Protein AF-A0A8J2V3K7-F1 (afdb_monomer_lite)

pLDDT: mean 79.5, std 20.95, range [28.89, 97.69]

Secondary structure (DSSP, 8-state):
---------------------S---S----PPPPSS-HHHHHHHHHHHHHHHHH---TTTS---HHHHHHHHHHHHHHHHHHHHHHHHHTTT--HHHHHHHHHHHHHHHHTTS-S--SHHHHHHHHHHHHHHHHHHHHHHHHHSTTS--HHHHHHHHHHHHHHHHHHHHSS----

Organism: NCBI:txid1526572

Structure (mmCIF, N/CA/C/O backbone):
data_AF-A0A8J2V3K7-F1
#
_entry.id   AF-A0A8J2V3K7-F1
#
loop_
_atom_site.group_PDB
_atom_site.id
_atom_site.type_symbol
_atom_site.label_atom_id
_atom_site.label_alt_id
_atom_site.label_comp_id
_atom_site.label_asym_id
_atom_site.label_entity_id
_atom_site.label_seq_id
_atom_site.pdbx_PDB_ins_code
_atom_site.Cartn_x
_atom_site.Cartn_y
_atom_site.Cartn_z
_atom_site.occupancy
_atom_site.B_iso_or_equiv
_atom_site.auth_seq_id
_atom_site.auth_comp_id
_atom_site.auth_asym_id
_atom_site.auth_atom_id
_atom_site.pdbx_PDB_model_num
ATOM 1 N N . MET A 1 1 ? 1.223 -19.245 -34.184 1.00 41.72 1 MET A N 1
ATOM 2 C CA . MET A 1 1 ? 0.091 -19.798 -33.405 1.00 41.72 1 MET A CA 1
ATOM 3 C C . MET A 1 1 ? 0.526 -21.077 -32.699 1.00 41.72 1 MET A C 1
ATOM 5 O O . MET A 1 1 ? 0.579 -22.126 -33.329 1.00 41.72 1 MET A O 1
ATOM 9 N N . LYS A 1 2 ? 0.848 -20.993 -31.408 1.00 33.28 2 LYS A N 1
ATOM 10 C CA . LYS A 1 2 ? 0.879 -22.131 -30.483 1.00 33.28 2 LYS A CA 1
ATOM 11 C C . LYS A 1 2 ? 0.285 -21.627 -29.173 1.00 33.28 2 LYS A C 1
ATOM 13 O O . LYS A 1 2 ? 0.803 -20.692 -28.583 1.00 33.28 2 LYS A O 1
ATOM 18 N N . LYS A 1 3 ? -0.873 -22.184 -28.836 1.00 39.16 3 LYS A N 1
ATOM 19 C CA . LYS A 1 3 ? -1.631 -21.920 -27.618 1.00 39.16 3 LYS A CA 1
ATOM 20 C C . LYS A 1 3 ? -0.914 -22.621 -26.464 1.00 39.16 3 LYS A C 1
ATOM 22 O O . LYS A 1 3 ? -0.688 -23.822 -26.582 1.00 39.16 3 LYS A O 1
ATOM 27 N N . SER A 1 4 ? -0.640 -21.911 -25.376 1.00 38.28 4 SER A N 1
ATOM 28 C CA . SER A 1 4 ? -0.539 -22.530 -24.054 1.00 38.28 4 SER A CA 1
ATOM 29 C C . SER A 1 4 ? -1.517 -21.827 -23.131 1.00 38.28 4 SER A C 1
ATOM 31 O O . SER A 1 4 ? -1.562 -20.607 -23.040 1.00 38.28 4 SER A O 1
ATOM 33 N N . VAL A 1 5 ? -2.376 -22.658 -22.565 1.00 44.53 5 VAL A N 1
ATOM 34 C CA . VAL A 1 5 ? -3.539 -22.362 -21.745 1.00 44.53 5 VAL A CA 1
ATOM 35 C C . VAL A 1 5 ? -3.088 -22.419 -20.288 1.00 44.53 5 VAL A C 1
ATOM 37 O O . VAL A 1 5 ? -2.367 -23.344 -19.930 1.00 44.53 5 VAL A O 1
ATOM 40 N N . PHE A 1 6 ? -3.521 -21.430 -19.505 1.00 45.78 6 PHE A N 1
ATOM 41 C CA . PHE A 1 6 ? -3.800 -21.464 -18.066 1.00 45.78 6 PHE A CA 1
ATOM 42 C C . PHE A 1 6 ? -3.183 -22.610 -17.247 1.00 45.78 6 PHE A C 1
ATOM 44 O O . PHE A 1 6 ? -3.621 -23.757 -17.323 1.00 45.78 6 PHE A O 1
ATOM 51 N N . GLY A 1 7 ? -2.278 -22.243 -16.340 1.00 28.89 7 GLY A N 1
ATOM 52 C CA . GLY A 1 7 ? -2.003 -22.993 -15.121 1.00 28.89 7 GLY A CA 1
ATOM 53 C C . GLY A 1 7 ? -2.396 -22.139 -13.923 1.00 28.89 7 GLY A C 1
ATOM 54 O O . GLY A 1 7 ? -1.636 -21.273 -13.513 1.00 28.89 7 GLY A O 1
ATOM 55 N N . ALA A 1 8 ? -3.596 -22.366 -13.392 1.00 40.88 8 ALA A N 1
ATOM 56 C CA . ALA A 1 8 ? -3.993 -21.859 -12.089 1.00 40.88 8 ALA A CA 1
ATOM 57 C C . ALA A 1 8 ? -3.041 -22.413 -11.017 1.00 40.88 8 ALA A C 1
ATOM 59 O O . ALA A 1 8 ? -2.937 -23.628 -10.857 1.00 40.88 8 ALA A O 1
ATOM 60 N N . ALA A 1 9 ? -2.394 -21.525 -10.267 1.00 35.50 9 ALA A N 1
ATOM 61 C CA . ALA A 1 9 ? -1.729 -21.845 -9.010 1.00 35.50 9 ALA A CA 1
ATOM 62 C C . ALA A 1 9 ? -2.477 -21.148 -7.863 1.00 35.50 9 ALA A C 1
ATOM 64 O O . ALA A 1 9 ? -1.967 -20.265 -7.187 1.00 35.50 9 ALA A O 1
ATOM 65 N N . LEU A 1 10 ? -3.732 -21.551 -7.658 1.00 40.81 10 LEU A N 1
ATOM 66 C CA . LEU A 1 10 ? -4.380 -21.421 -6.357 1.00 40.81 10 LEU A CA 1
ATOM 67 C C . LEU A 1 10 ? -3.821 -22.536 -5.468 1.00 40.81 10 LEU A C 1
ATOM 69 O O . LEU A 1 10 ? -4.221 -23.683 -5.651 1.00 40.81 10 LEU A O 1
ATOM 73 N N . ALA A 1 11 ? -2.896 -22.207 -4.560 1.00 40.34 11 ALA A N 1
ATOM 74 C CA . ALA A 1 11 ? -2.743 -22.823 -3.232 1.00 40.34 11 ALA A CA 1
ATOM 75 C C . ALA A 1 11 ? -1.424 -22.404 -2.552 1.00 40.34 11 ALA A C 1
ATOM 77 O O . ALA A 1 11 ? -0.430 -23.123 -2.589 1.00 40.34 11 ALA A O 1
ATOM 78 N N . ALA A 1 12 ? -1.472 -21.290 -1.830 1.00 36.78 12 ALA A N 1
ATOM 79 C CA . ALA A 1 12 ? -0.834 -21.136 -0.525 1.00 36.78 12 ALA A CA 1
ATOM 80 C C . ALA A 1 12 ? -1.786 -20.210 0.259 1.00 36.78 12 ALA A C 1
ATOM 82 O O . ALA A 1 12 ? -1.901 -19.037 -0.045 1.00 36.78 12 ALA A O 1
ATOM 83 N N . GLY A 1 13 ? -2.661 -20.678 1.146 1.00 39.84 13 GLY A N 1
ATOM 84 C CA . GLY A 1 13 ? -2.440 -21.754 2.101 1.00 39.84 13 GLY A CA 1
ATOM 85 C C . GLY A 1 13 ? -1.706 -21.260 3.349 1.00 39.84 13 GLY A C 1
ATOM 86 O O . GLY A 1 13 ? -1.049 -22.062 3.997 1.00 39.84 13 GLY A O 1
ATOM 87 N N . ALA A 1 14 ? -1.808 -19.971 3.688 1.00 35.81 14 ALA A N 1
ATOM 88 C CA . ALA A 1 14 ? -1.537 -19.477 5.031 1.00 35.81 14 ALA A CA 1
ATOM 89 C C . ALA A 1 14 ? -2.874 -19.150 5.701 1.00 35.81 14 ALA A C 1
ATOM 91 O O . ALA A 1 14 ? -3.535 -18.158 5.405 1.00 35.81 14 ALA A O 1
ATOM 92 N N . SER A 1 15 ? -3.291 -20.055 6.576 1.00 39.53 15 SER A N 1
ATOM 93 C CA . SER A 1 15 ? -4.425 -19.905 7.471 1.00 39.53 15 SER A CA 1
ATOM 94 C C . SER A 1 15 ? -4.235 -18.687 8.379 1.00 39.53 15 SER A C 1
ATOM 96 O O . SER A 1 15 ? -3.747 -18.826 9.498 1.00 39.53 15 SER A O 1
ATOM 98 N N . PHE A 1 16 ? -4.678 -17.504 7.955 1.00 37.09 16 PHE A N 1
ATOM 99 C CA . PHE A 1 16 ? -5.093 -16.478 8.907 1.00 37.09 16 PHE A CA 1
ATOM 100 C C . PHE A 1 16 ? -6.508 -16.818 9.364 1.00 37.09 16 PHE A C 1
ATOM 102 O O . PHE A 1 16 ? -7.513 -16.313 8.871 1.00 37.09 16 PHE A O 1
ATOM 109 N N . LEU A 1 17 ? -6.570 -17.736 10.331 1.00 40.94 17 LEU A N 1
ATOM 110 C CA . LEU A 1 17 ? -7.699 -17.854 11.242 1.00 40.94 17 LEU A CA 1
ATOM 111 C C . LEU A 1 17 ? -7.774 -16.561 12.066 1.00 40.94 17 LEU A C 1
ATOM 113 O O . LEU A 1 17 ? -7.373 -16.523 13.222 1.00 40.94 17 LEU A O 1
ATOM 117 N N . LEU A 1 18 ? -8.333 -15.509 11.478 1.00 42.12 18 LEU A N 1
ATOM 118 C CA . LEU A 1 18 ? -9.037 -14.471 12.226 1.00 42.12 18 LEU A CA 1
ATOM 119 C C . LEU A 1 18 ? -10.517 -14.872 12.330 1.00 42.12 18 LEU A C 1
ATOM 121 O O . LEU A 1 18 ? -11.425 -14.082 12.105 1.00 42.12 18 LEU A O 1
ATOM 125 N N . ALA A 1 19 ? -10.763 -16.140 12.671 1.00 42.28 19 ALA A N 1
ATOM 126 C CA . ALA A 1 19 ? -12.058 -16.569 13.166 1.00 42.28 19 ALA A CA 1
ATOM 127 C C . ALA A 1 19 ? -12.150 -16.092 14.617 1.00 42.28 19 ALA A C 1
ATOM 129 O O . ALA A 1 19 ? -11.433 -16.571 15.497 1.00 42.28 19 ALA A O 1
ATOM 130 N N . GLY A 1 20 ? -12.985 -15.079 14.829 1.00 44.31 20 GLY A N 1
ATOM 131 C CA . GLY A 1 20 ? -13.176 -14.436 16.114 1.00 44.31 20 GLY A CA 1
ATOM 132 C C . GLY A 1 20 ? -13.539 -15.412 17.228 1.00 44.31 20 GLY A C 1
ATOM 133 O O . GLY A 1 20 ? -14.406 -16.254 17.059 1.00 44.31 20 GLY A O 1
ATOM 134 N N . THR A 1 21 ? -12.891 -15.231 18.376 1.00 43.81 21 THR A N 1
ATOM 135 C CA . THR A 1 21 ? -13.509 -15.159 19.709 1.00 43.81 21 THR A CA 1
ATOM 136 C C . THR A 1 21 ? -12.412 -14.824 20.719 1.00 43.81 21 THR A C 1
ATOM 138 O O . THR A 1 21 ? -11.833 -15.715 21.334 1.00 43.81 21 THR A O 1
ATOM 141 N N . ALA A 1 22 ? -12.117 -13.540 20.907 1.00 40.25 22 ALA A N 1
ATOM 142 C CA . ALA A 1 22 ? -11.449 -13.062 22.115 1.00 40.25 22 ALA A CA 1
ATOM 143 C C . ALA A 1 22 ? -11.785 -11.580 22.322 1.00 40.25 22 ALA A C 1
ATOM 145 O O . ALA A 1 22 ? -11.029 -10.697 21.942 1.00 40.25 22 ALA A O 1
ATOM 146 N N . GLY A 1 23 ? -12.955 -11.330 22.916 1.00 35.03 23 GLY A N 1
ATOM 147 C CA . GLY A 1 23 ? -13.277 -10.041 23.526 1.00 35.03 23 GLY A CA 1
ATOM 148 C C . GLY A 1 23 ? -14.031 -9.053 22.642 1.00 35.03 23 GLY A C 1
ATOM 149 O O . GLY A 1 23 ? -13.501 -8.015 22.266 1.00 35.03 23 GLY A O 1
ATOM 150 N N . ALA A 1 24 ? -15.326 -9.298 22.437 1.00 40.66 24 ALA A N 1
ATOM 151 C CA . ALA A 1 24 ? -16.276 -8.199 22.321 1.00 40.66 24 ALA A CA 1
ATOM 152 C C . ALA A 1 24 ? -16.334 -7.464 23.674 1.00 40.66 24 ALA A C 1
ATOM 154 O O . ALA A 1 24 ? -17.176 -7.765 24.514 1.00 40.66 24 ALA A O 1
ATOM 155 N N . GLN A 1 25 ? -15.390 -6.554 23.910 1.00 35.38 25 GLN A N 1
ATOM 156 C CA . GLN A 1 25 ? -15.542 -5.469 24.879 1.00 35.38 25 GLN A CA 1
ATOM 157 C C . GLN A 1 25 ? -14.608 -4.296 24.545 1.00 35.38 25 GLN A C 1
ATOM 159 O O . GLN A 1 25 ? -13.885 -3.779 25.387 1.00 35.38 25 GLN A O 1
ATOM 164 N N . GLN A 1 26 ? -14.645 -3.854 23.291 1.00 38.62 26 GLN A N 1
ATOM 165 C CA . GLN A 1 26 ? -14.556 -2.429 22.998 1.00 38.62 26 GLN A CA 1
ATOM 166 C C . GLN A 1 26 ? -15.837 -2.077 22.255 1.00 38.62 26 GLN A C 1
ATOM 168 O O . GLN A 1 26 ? -16.032 -2.450 21.104 1.00 38.62 26 GLN A O 1
ATOM 173 N N . ASP A 1 27 ? -16.764 -1.523 23.033 1.00 36.91 27 ASP A N 1
ATOM 174 C CA . ASP A 1 27 ? -17.981 -0.818 22.649 1.00 36.91 27 ASP A CA 1
ATOM 175 C C . ASP A 1 27 ? -18.147 -0.603 21.147 1.00 36.91 27 ASP A C 1
ATOM 177 O O . ASP A 1 27 ? -17.428 0.222 20.605 1.00 36.91 27 ASP A O 1
ATOM 181 N N . GLY A 1 28 ? -19.105 -1.313 20.532 1.00 36.62 28 GLY A N 1
ATOM 182 C CA . GLY A 1 28 ? -19.937 -0.950 19.368 1.00 36.62 28 GLY A CA 1
ATOM 183 C C . GLY A 1 28 ? -19.522 0.190 18.427 1.00 36.62 28 GLY A C 1
ATOM 184 O O . GLY A 1 28 ? -20.393 0.893 17.919 1.00 36.62 28 GLY A O 1
ATOM 185 N N . GLN A 1 29 ? -18.238 0.400 18.184 1.00 41.88 29 GLN A N 1
ATOM 186 C CA . GLN A 1 29 ? -17.726 1.383 17.260 1.00 41.88 29 GLN A CA 1
ATOM 187 C C . GLN A 1 29 ? -17.734 0.688 15.917 1.00 41.88 29 GLN A C 1
ATOM 189 O O . GLN A 1 29 ? -16.852 -0.109 15.605 1.00 41.88 29 GLN A O 1
ATOM 194 N N . THR A 1 30 ? -18.778 0.983 15.140 1.00 53.19 30 THR A N 1
ATOM 195 C CA . THR A 1 30 ? -18.703 0.940 13.681 1.00 53.19 30 THR A CA 1
ATOM 196 C C . THR A 1 30 ? -17.285 1.357 13.287 1.00 53.19 30 THR A C 1
ATOM 198 O O . THR A 1 30 ? -16.830 2.391 13.805 1.00 53.19 30 THR A O 1
ATOM 201 N N . PRO A 1 31 ? -16.563 0.575 12.459 1.00 54.66 31 PRO A N 1
ATOM 202 C CA . PRO A 1 31 ? -15.261 1.009 11.978 1.00 54.66 31 PRO A CA 1
ATOM 203 C C . PRO A 1 31 ? -15.400 2.458 11.492 1.00 54.66 31 PRO A C 1
ATOM 205 O O . PRO A 1 31 ? -16.434 2.797 10.899 1.00 54.66 31 PRO A O 1
ATOM 208 N N . PRO A 1 32 ? -14.457 3.354 11.847 1.00 61.22 32 PRO A N 1
ATOM 209 C CA . PRO A 1 32 ? -14.553 4.752 11.464 1.00 61.22 32 PRO A CA 1
ATOM 210 C C . PRO A 1 32 ? -14.866 4.839 9.967 1.00 61.22 32 PRO A C 1
ATOM 212 O O . PRO A 1 32 ? -14.379 4.008 9.197 1.00 61.22 32 PRO A O 1
ATOM 215 N N . PRO A 1 33 ? -15.719 5.793 9.557 1.00 69.88 33 PRO A N 1
ATOM 216 C CA . PRO A 1 33 ? -16.212 5.843 8.191 1.00 69.88 33 PRO A CA 1
ATOM 217 C C . PRO A 1 33 ? -15.035 5.846 7.222 1.00 69.88 33 PRO A C 1
ATOM 219 O O . PRO A 1 33 ? -14.079 6.602 7.419 1.00 69.88 33 PRO A O 1
ATOM 222 N N . ALA A 1 34 ? -15.128 5.001 6.196 1.00 82.69 34 ALA A N 1
ATOM 223 C CA . ALA A 1 34 ? -14.101 4.881 5.176 1.00 82.69 34 ALA A CA 1
ATOM 224 C C . ALA A 1 34 ? -13.725 6.263 4.637 1.00 82.69 34 ALA A C 1
ATOM 226 O O . ALA A 1 34 ? -14.593 7.048 4.238 1.00 82.69 34 ALA A O 1
ATOM 227 N N . LYS A 1 35 ? -12.427 6.568 4.624 1.00 93.25 35 LYS A N 1
ATOM 228 C CA . LYS A 1 35 ? -11.932 7.828 4.054 1.00 93.25 35 LYS A CA 1
ATOM 229 C C . LYS A 1 35 ? -11.752 7.742 2.544 1.00 93.25 35 LYS A C 1
ATOM 231 O O . LYS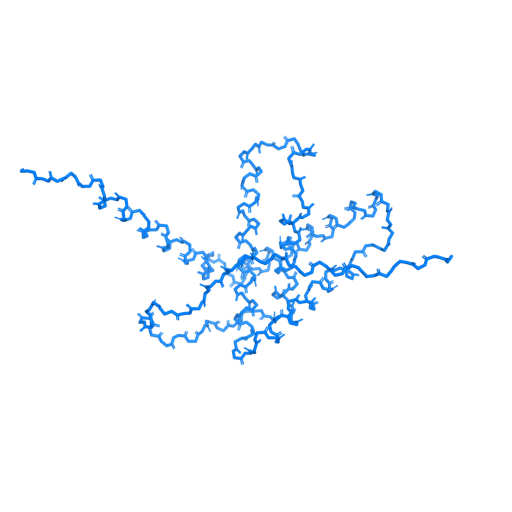 A 1 35 ? -11.659 8.775 1.884 1.00 93.25 35 LYS A O 1
ATOM 236 N N . PHE A 1 36 ? -11.736 6.524 2.010 1.00 96.00 36 PHE A N 1
ATOM 237 C CA . PHE A 1 36 ? -11.488 6.235 0.607 1.00 96.00 36 PHE A CA 1
ATOM 238 C C . PHE A 1 36 ? -12.583 5.355 0.015 1.00 96.00 36 PHE A C 1
ATOM 240 O O . PHE A 1 36 ? -13.340 4.683 0.713 1.00 96.00 36 PHE A O 1
ATOM 247 N N . THR A 1 37 ? -12.658 5.361 -1.312 1.00 95.56 37 THR A N 1
ATOM 248 C CA . THR A 1 37 ? -13.502 4.412 -2.042 1.00 95.56 37 THR A CA 1
ATOM 249 C C . THR A 1 37 ? -12.855 3.026 -2.059 1.00 95.56 37 THR A C 1
ATOM 251 O O . THR A 1 37 ? -11.629 2.918 -2.011 1.00 95.56 37 THR A O 1
ATOM 254 N N . ALA A 1 38 ? -13.664 1.971 -2.211 1.00 95.25 38 ALA A N 1
ATOM 255 C CA . ALA A 1 38 ? -13.157 0.602 -2.322 1.00 95.25 38 ALA A CA 1
ATOM 256 C C . ALA A 1 38 ? -12.152 0.445 -3.476 1.00 95.25 38 ALA A C 1
ATOM 258 O O . ALA A 1 38 ? -11.110 -0.168 -3.287 1.00 95.25 38 ALA A O 1
ATOM 259 N N . GLN A 1 39 ? -12.407 1.066 -4.636 1.00 95.50 39 GLN A N 1
ATOM 260 C CA . GLN A 1 39 ? -11.486 1.009 -5.779 1.00 95.50 39 GLN A CA 1
ATOM 261 C C . GLN A 1 39 ? -10.133 1.654 -5.464 1.00 95.50 39 GLN A C 1
ATOM 263 O O . GLN A 1 39 ? -9.089 1.104 -5.803 1.00 95.50 39 GLN A O 1
ATOM 268 N N . GLN A 1 40 ? -10.142 2.824 -4.823 1.00 96.56 40 GLN A N 1
ATOM 269 C CA . GLN A 1 40 ? -8.911 3.524 -4.470 1.00 96.56 40 GLN A CA 1
ATOM 270 C C . GLN A 1 40 ? -8.101 2.730 -3.444 1.00 96.56 40 GLN A C 1
ATOM 272 O O . GLN A 1 40 ? -6.903 2.534 -3.635 1.00 96.56 40 GLN A O 1
ATOM 277 N N . ALA A 1 41 ? -8.762 2.238 -2.392 1.00 97.06 41 ALA A N 1
ATOM 278 C CA . ALA A 1 41 ? -8.105 1.442 -1.368 1.00 97.06 41 ALA A CA 1
ATOM 279 C C . ALA A 1 41 ? -7.562 0.120 -1.931 1.00 97.06 41 ALA A C 1
ATOM 281 O O . ALA A 1 41 ? -6.415 -0.221 -1.664 1.00 97.06 41 ALA A O 1
ATOM 282 N N . ALA A 1 42 ? -8.334 -0.571 -2.776 1.00 97.00 42 ALA A N 1
ATOM 283 C CA . ALA A 1 42 ? -7.908 -1.800 -3.441 1.00 97.00 42 ALA A CA 1
ATOM 284 C C . ALA A 1 42 ? -6.720 -1.577 -4.386 1.00 97.00 42 ALA A C 1
ATOM 286 O O . ALA A 1 42 ? -5.764 -2.342 -4.348 1.00 97.00 42 ALA A O 1
ATOM 287 N N . SER A 1 43 ? -6.748 -0.520 -5.205 1.00 96.31 43 SER A N 1
ATOM 288 C CA . SER A 1 43 ? -5.640 -0.191 -6.111 1.00 96.31 43 SER A CA 1
ATOM 289 C C . SER A 1 43 ? -4.355 0.125 -5.340 1.00 96.31 43 SER A C 1
ATOM 291 O O . SER A 1 43 ? -3.284 -0.364 -5.701 1.00 96.31 43 SER A O 1
ATOM 293 N N . CYS A 1 44 ? -4.447 0.882 -4.243 1.00 97.69 44 CYS A N 1
ATOM 294 C CA . CYS A 1 44 ? -3.285 1.176 -3.410 1.00 97.69 44 CYS A CA 1
ATOM 295 C C . CYS A 1 44 ? -2.787 -0.049 -2.629 1.00 97.69 44 CYS A C 1
ATOM 297 O O . CYS A 1 44 ? -1.579 -0.258 -2.571 1.00 97.69 44 CYS A O 1
ATOM 299 N N . ALA A 1 45 ? -3.677 -0.892 -2.095 1.00 96.38 45 ALA A N 1
ATOM 300 C CA . ALA A 1 45 ? -3.291 -2.146 -1.444 1.00 96.38 45 ALA A CA 1
ATOM 301 C C . ALA A 1 45 ? -2.550 -3.073 -2.422 1.00 96.38 45 ALA A C 1
ATOM 303 O O . ALA A 1 45 ? -1.428 -3.482 -2.143 1.00 96.38 45 ALA A O 1
ATOM 304 N N . ALA A 1 46 ? -3.113 -3.290 -3.617 1.00 95.31 46 ALA A N 1
ATOM 305 C CA . ALA A 1 46 ? -2.485 -4.092 -4.665 1.00 95.31 46 ALA A CA 1
ATOM 306 C C . ALA A 1 46 ? -1.121 -3.535 -5.114 1.00 95.31 46 ALA A C 1
ATOM 308 O O . ALA A 1 46 ? -0.229 -4.303 -5.458 1.00 95.31 46 ALA A O 1
ATOM 309 N N . THR A 1 47 ? -0.936 -2.210 -5.089 1.00 96.81 47 THR A N 1
ATOM 310 C CA . THR A 1 47 ? 0.352 -1.573 -5.416 1.00 96.81 47 THR A CA 1
ATOM 311 C C . THR A 1 47 ? 1.443 -1.972 -4.424 1.00 96.81 47 THR A C 1
ATOM 313 O O . THR A 1 47 ? 2.525 -2.379 -4.840 1.00 96.81 47 THR A O 1
ATOM 316 N N . PHE A 1 48 ? 1.168 -1.885 -3.120 1.00 95.88 48 PHE A N 1
ATOM 317 C CA . PHE A 1 48 ? 2.152 -2.251 -2.099 1.00 95.88 48 PHE A CA 1
ATOM 318 C C . PHE A 1 48 ? 2.356 -3.769 -2.003 1.00 95.88 48 PHE A C 1
ATOM 320 O O . PHE A 1 48 ? 3.494 -4.201 -1.844 1.00 95.88 48 PHE A O 1
ATOM 327 N N . ASP A 1 49 ? 1.310 -4.576 -2.197 1.00 93.38 49 ASP A N 1
ATOM 328 C CA . ASP A 1 49 ? 1.449 -6.038 -2.276 1.00 93.38 49 ASP A CA 1
ATOM 329 C C . ASP A 1 49 ? 2.331 -6.454 -3.462 1.00 93.38 49 ASP A C 1
ATOM 331 O O . ASP A 1 49 ? 3.227 -7.284 -3.308 1.00 93.38 49 ASP A O 1
ATOM 335 N N . TRP A 1 50 ? 2.158 -5.817 -4.629 1.00 93.19 50 TRP A N 1
ATOM 336 C CA . TRP A 1 50 ? 3.036 -6.043 -5.778 1.00 93.19 50 TRP A CA 1
ATOM 337 C C . TRP A 1 50 ? 4.492 -5.700 -5.446 1.00 93.19 50 TRP A C 1
ATOM 339 O O . TRP A 1 50 ? 5.399 -6.445 -5.810 1.00 93.19 50 TRP A O 1
ATOM 349 N N . MET A 1 51 ? 4.738 -4.595 -4.730 1.00 92.00 51 MET A N 1
ATOM 350 C CA . MET A 1 51 ? 6.097 -4.226 -4.319 1.00 92.00 51 MET A CA 1
ATOM 351 C C . MET A 1 51 ? 6.730 -5.291 -3.420 1.00 92.00 51 MET A C 1
ATOM 353 O O . MET A 1 51 ? 7.891 -5.629 -3.620 1.00 92.00 51 MET A O 1
ATOM 357 N N . LEU A 1 52 ? 5.978 -5.841 -2.465 1.00 89.25 52 LEU A N 1
ATOM 358 C CA . LEU A 1 52 ? 6.467 -6.895 -1.571 1.00 89.25 52 LEU A CA 1
ATOM 359 C C . LEU A 1 52 ? 6.770 -8.205 -2.308 1.00 89.25 52 LEU A C 1
ATOM 361 O O . LEU A 1 52 ? 7.713 -8.900 -1.940 1.00 89.25 52 LEU A O 1
ATOM 365 N N . GLU A 1 53 ? 5.984 -8.546 -3.331 1.00 87.00 53 GLU A N 1
ATOM 366 C CA . GLU A 1 53 ? 6.145 -9.798 -4.076 1.00 87.00 53 GLU A CA 1
ATOM 367 C C . GLU A 1 53 ? 7.238 -9.723 -5.154 1.00 87.00 53 GLU A C 1
ATOM 369 O O . GLU A 1 53 ? 7.963 -10.697 -5.362 1.00 87.00 53 GLU A O 1
ATOM 374 N N . PHE A 1 54 ? 7.370 -8.583 -5.839 1.00 83.25 54 PHE A N 1
ATOM 375 C CA . PHE A 1 54 ? 8.166 -8.487 -7.068 1.00 83.25 54 PHE A CA 1
ATOM 376 C C . PHE A 1 54 ? 9.399 -7.586 -6.973 1.00 83.25 54 PHE A C 1
ATOM 378 O O . PHE A 1 54 ? 10.264 -7.666 -7.849 1.00 83.25 54 PHE A O 1
ATOM 385 N N . VAL A 1 55 ? 9.526 -6.743 -5.943 1.00 79.81 55 VAL A N 1
ATOM 386 C CA . VAL A 1 55 ? 10.746 -5.950 -5.743 1.00 79.81 55 VAL A CA 1
ATOM 387 C C . VAL A 1 55 ? 11.752 -6.771 -4.938 1.00 79.81 55 VAL A C 1
ATOM 389 O O . VAL A 1 55 ? 11.625 -6.927 -3.726 1.00 79.81 55 VAL A O 1
ATOM 392 N N . ASP A 1 56 ? 12.782 -7.257 -5.629 1.00 75.00 56 ASP A N 1
ATOM 393 C CA . ASP A 1 56 ? 13.979 -7.861 -5.035 1.00 75.00 56 ASP A CA 1
ATOM 394 C C . ASP A 1 56 ? 15.075 -6.787 -4.913 1.00 75.00 56 ASP A C 1
ATOM 396 O O . ASP A 1 56 ? 15.644 -6.327 -5.911 1.00 75.00 56 ASP A O 1
ATOM 400 N N . LEU A 1 57 ? 15.342 -6.336 -3.683 1.00 69.69 57 LEU A N 1
ATOM 401 C CA . LEU A 1 57 ? 16.358 -5.312 -3.406 1.00 69.69 57 LEU A CA 1
ATOM 402 C C . LEU A 1 57 ? 17.746 -5.906 -3.133 1.00 69.69 57 LEU A C 1
ATOM 404 O O . LEU A 1 57 ? 18.735 -5.164 -3.144 1.00 69.69 57 LEU A O 1
ATOM 408 N N . ASP A 1 58 ? 17.820 -7.217 -2.923 1.00 59.53 58 ASP A N 1
ATOM 409 C CA . ASP A 1 58 ? 18.931 -7.966 -2.341 1.00 59.53 58 ASP A CA 1
ATOM 410 C C . ASP A 1 58 ? 20.142 -8.004 -3.280 1.00 59.53 58 ASP A C 1
ATOM 412 O O . ASP A 1 58 ? 21.291 -8.038 -2.832 1.00 59.53 58 ASP A O 1
ATOM 416 N N . GLN A 1 59 ? 19.895 -7.993 -4.595 1.00 50.66 59 GLN A N 1
ATOM 417 C CA . GLN A 1 59 ? 20.935 -8.177 -5.615 1.00 50.66 59 GLN A CA 1
ATOM 418 C C . GLN A 1 59 ? 21.184 -6.958 -6.513 1.00 50.66 59 GLN A C 1
ATOM 420 O O . GLN A 1 59 ? 22.214 -6.912 -7.187 1.00 50.66 59 GLN A O 1
ATOM 425 N N . ALA A 1 60 ? 20.295 -5.962 -6.524 1.00 52.75 60 ALA A N 1
ATOM 426 C CA . ALA A 1 60 ? 20.278 -4.953 -7.589 1.00 52.75 60 ALA A CA 1
ATOM 427 C C . ALA A 1 60 ? 20.682 -3.529 -7.164 1.00 52.75 60 ALA A C 1
ATOM 429 O O . ALA A 1 60 ? 21.103 -2.739 -8.008 1.00 52.75 60 ALA A O 1
ATOM 430 N N . THR A 1 61 ? 20.568 -3.169 -5.881 1.00 63.97 61 THR A N 1
ATOM 431 C CA . THR A 1 61 ? 20.462 -1.742 -5.503 1.00 63.97 61 THR A CA 1
ATOM 432 C C . THR A 1 61 ? 21.673 -1.149 -4.782 1.00 63.97 61 THR A C 1
ATOM 434 O O . THR A 1 61 ? 21.785 0.072 -4.680 1.00 63.97 61 THR A O 1
ATOM 437 N N . GLY A 1 62 ? 22.594 -1.976 -4.276 1.00 72.38 62 GLY A N 1
ATOM 438 C CA . GLY A 1 62 ? 23.724 -1.504 -3.462 1.00 72.38 62 GLY A CA 1
ATOM 439 C C . GLY A 1 62 ? 23.313 -0.887 -2.115 1.00 72.38 62 GLY A C 1
ATOM 440 O O . GLY A 1 62 ? 24.131 -0.222 -1.476 1.00 72.38 62 GLY A O 1
ATOM 441 N N . MET A 1 63 ? 22.060 -1.086 -1.692 1.00 81.88 63 MET A N 1
ATOM 442 C CA . MET A 1 63 ? 21.530 -0.629 -0.407 1.00 81.88 63 MET A CA 1
ATOM 443 C C . MET A 1 63 ? 22.121 -1.425 0.763 1.00 81.88 63 MET A C 1
ATOM 445 O O . MET A 1 63 ? 22.539 -2.575 0.615 1.00 81.88 63 MET A O 1
ATOM 449 N N . SER A 1 64 ? 22.156 -0.813 1.951 1.00 86.75 64 SER A N 1
ATOM 450 C CA . SER A 1 64 ? 22.555 -1.527 3.164 1.00 86.75 64 SER A CA 1
ATOM 451 C C . SER A 1 64 ? 21.454 -2.492 3.624 1.00 86.75 64 SER A C 1
ATOM 453 O O . SER A 1 64 ? 20.272 -2.259 3.379 1.00 86.75 64 SER A O 1
ATOM 455 N N . GLU A 1 65 ? 21.817 -3.547 4.363 1.00 86.38 65 GLU A N 1
ATOM 456 C CA . GLU A 1 65 ? 20.839 -4.479 4.956 1.00 86.38 65 GLU A CA 1
ATOM 457 C C . GLU A 1 65 ? 19.811 -3.749 5.842 1.00 86.38 65 GLU A C 1
ATOM 459 O O . GLU A 1 65 ? 18.642 -4.128 5.903 1.00 86.38 65 GLU A O 1
ATOM 464 N N . GLN A 1 66 ? 20.233 -2.675 6.519 1.00 87.25 66 GLN A N 1
ATOM 465 C CA . GLN A 1 66 ? 19.343 -1.855 7.337 1.00 87.25 66 GLN A CA 1
ATOM 466 C C . GLN A 1 66 ? 18.314 -1.105 6.484 1.00 87.25 66 GLN A C 1
ATOM 468 O O . GLN A 1 66 ? 17.148 -1.038 6.871 1.00 87.25 66 GLN A O 1
ATOM 473 N N . ASP A 1 67 ? 18.722 -0.571 5.333 1.00 86.81 67 ASP A N 1
ATOM 474 C CA . ASP A 1 67 ? 17.823 0.153 4.432 1.00 86.81 67 ASP A CA 1
ATOM 475 C C . ASP A 1 67 ? 16.841 -0.794 3.740 1.00 86.81 67 ASP A C 1
ATOM 477 O O . ASP A 1 67 ? 15.666 -0.465 3.617 1.00 86.81 67 ASP A O 1
ATOM 481 N N . ILE A 1 68 ? 17.288 -1.996 3.363 1.00 86.19 68 ILE A N 1
ATOM 482 C CA . ILE A 1 68 ? 16.420 -3.042 2.803 1.00 86.19 68 ILE A CA 1
ATOM 483 C C . ILE A 1 68 ? 15.356 -3.454 3.829 1.00 86.19 68 ILE A C 1
ATOM 485 O O . ILE A 1 68 ? 14.164 -3.450 3.531 1.00 86.19 68 ILE A O 1
ATOM 489 N N . LYS A 1 69 ? 15.758 -3.731 5.079 1.00 87.81 69 LYS A N 1
ATOM 490 C CA . LYS A 1 69 ? 14.808 -4.032 6.167 1.00 87.81 69 LYS A CA 1
ATOM 491 C C . LYS A 1 69 ? 13.816 -2.900 6.390 1.00 87.81 69 LYS A C 1
ATOM 493 O O . LYS A 1 69 ? 12.635 -3.151 6.612 1.00 87.81 69 LYS A O 1
ATOM 498 N N . ARG A 1 70 ? 14.297 -1.657 6.347 1.00 88.44 70 ARG A N 1
ATOM 499 C CA . ARG A 1 70 ? 13.450 -0.478 6.493 1.00 88.44 70 ARG 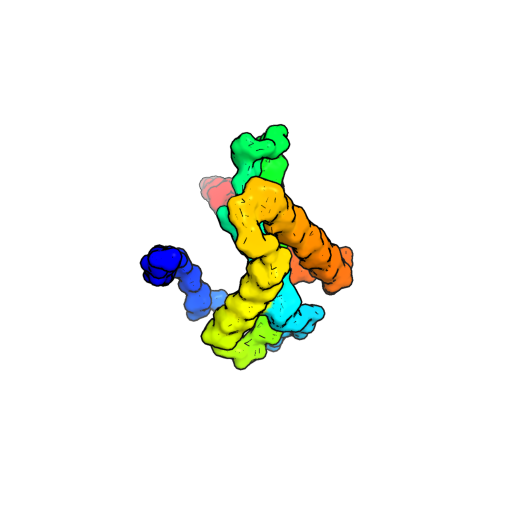A CA 1
ATOM 500 C C . ARG A 1 70 ? 12.435 -0.376 5.355 1.00 88.44 70 ARG A C 1
ATOM 502 O O . ARG A 1 70 ? 11.271 -0.137 5.646 1.00 88.44 70 ARG A O 1
ATOM 509 N N . PHE A 1 71 ? 12.854 -0.596 4.111 1.00 89.31 71 PHE A N 1
ATOM 510 C CA . PHE A 1 71 ? 11.966 -0.587 2.952 1.00 89.31 71 PHE A CA 1
ATOM 511 C C . PHE A 1 71 ? 10.834 -1.607 3.097 1.00 89.31 71 PHE A C 1
ATOM 513 O O . PHE A 1 71 ? 9.668 -1.229 2.995 1.00 89.31 71 PHE A O 1
ATOM 520 N N . TYR A 1 72 ? 11.153 -2.872 3.390 1.00 89.81 72 TYR A N 1
ATOM 521 C CA . TYR A 1 72 ? 10.125 -3.905 3.539 1.00 89.81 72 TYR A CA 1
ATOM 522 C C . TYR A 1 72 ? 9.192 -3.608 4.714 1.00 89.81 72 TYR A C 1
ATOM 524 O O . TYR A 1 72 ? 7.983 -3.720 4.570 1.00 89.81 72 TYR A O 1
ATOM 532 N N . MET A 1 73 ? 9.723 -3.126 5.842 1.00 91.00 73 MET A N 1
ATOM 533 C CA . MET A 1 73 ? 8.900 -2.714 6.982 1.00 91.00 73 MET A CA 1
ATOM 534 C C . MET A 1 73 ? 7.945 -1.562 6.628 1.00 91.00 73 MET A C 1
ATOM 536 O O . MET A 1 73 ? 6.772 -1.607 6.988 1.00 91.00 73 MET A O 1
ATOM 540 N N . GLU A 1 74 ? 8.426 -0.515 5.954 1.00 91.31 74 GLU A N 1
ATOM 541 C CA . GLU A 1 74 ? 7.586 0.621 5.549 1.00 91.31 74 GLU A CA 1
ATOM 542 C C . GLU A 1 74 ? 6.529 0.195 4.513 1.00 91.31 74 GLU A C 1
ATOM 544 O O . GLU A 1 74 ? 5.379 0.629 4.600 1.00 91.31 74 GLU A O 1
ATOM 549 N N . THR A 1 75 ? 6.890 -0.702 3.592 1.00 92.88 75 THR A N 1
ATOM 550 C CA . THR A 1 75 ? 5.994 -1.250 2.560 1.00 92.88 75 THR A CA 1
ATOM 551 C C . THR A 1 75 ? 4.913 -2.147 3.172 1.00 92.88 75 THR A C 1
ATOM 553 O O . THR A 1 75 ? 3.737 -1.959 2.865 1.00 92.88 75 THR A O 1
ATOM 556 N N . ASP A 1 76 ? 5.267 -3.035 4.107 1.00 93.44 76 ASP A N 1
ATOM 557 C CA . ASP A 1 76 ? 4.319 -3.870 4.865 1.00 93.44 76 ASP A CA 1
ATOM 558 C C . ASP A 1 76 ? 3.303 -3.013 5.629 1.00 93.44 76 ASP A C 1
ATOM 560 O O . ASP A 1 76 ? 2.097 -3.276 5.612 1.00 93.44 76 ASP A O 1
ATOM 564 N N . ILE A 1 77 ? 3.776 -1.956 6.296 1.00 93.62 77 ILE A N 1
ATOM 565 C CA . ILE A 1 77 ? 2.902 -1.028 7.022 1.00 93.62 77 ILE A CA 1
ATOM 566 C C . ILE A 1 77 ? 1.948 -0.331 6.049 1.00 93.62 77 ILE A C 1
ATOM 568 O O . ILE A 1 77 ? 0.751 -0.243 6.327 1.00 93.62 77 ILE A O 1
ATOM 572 N N . ALA A 1 78 ? 2.447 0.140 4.905 1.00 94.94 78 ALA A N 1
ATOM 573 C CA . ALA A 1 78 ? 1.621 0.786 3.893 1.00 94.94 78 ALA A CA 1
ATOM 574 C C . ALA A 1 78 ? 0.561 -0.170 3.312 1.00 94.94 78 ALA A C 1
ATOM 576 O O . ALA A 1 78 ? -0.607 0.216 3.206 1.00 94.94 78 ALA A O 1
ATOM 577 N N . ALA A 1 79 ? 0.930 -1.420 3.014 1.00 94.88 79 ALA A N 1
ATOM 578 C CA . ALA A 1 79 ? 0.005 -2.464 2.570 1.00 94.88 79 ALA A CA 1
ATOM 579 C C . ALA A 1 79 ? -1.090 -2.727 3.616 1.00 94.88 79 ALA A C 1
ATOM 581 O O . ALA A 1 79 ? -2.282 -2.741 3.291 1.00 94.88 79 ALA A O 1
ATOM 582 N N . ALA A 1 80 ? -0.716 -2.845 4.894 1.00 94.31 80 ALA A N 1
ATOM 583 C CA . ALA A 1 80 ? -1.660 -3.039 5.992 1.00 94.31 80 ALA A CA 1
ATOM 584 C C . ALA A 1 80 ? -2.621 -1.849 6.152 1.00 94.31 80 ALA A C 1
ATOM 586 O O . ALA A 1 80 ? -3.821 -2.043 6.363 1.00 94.31 80 ALA A O 1
ATOM 587 N N . MET A 1 81 ? -2.121 -0.616 6.025 1.00 95.56 81 MET A N 1
ATOM 588 C CA . MET A 1 81 ? -2.942 0.595 6.086 1.00 95.56 81 MET A CA 1
ATOM 589 C C . MET A 1 81 ? -3.983 0.634 4.962 1.00 95.56 81 MET A C 1
ATOM 591 O O . MET A 1 81 ? -5.168 0.827 5.229 1.00 95.56 81 MET A O 1
ATOM 595 N N . TRP A 1 82 ? -3.579 0.386 3.717 1.00 96.75 82 TRP A N 1
ATOM 596 C CA . TRP A 1 82 ? -4.506 0.392 2.584 1.00 96.75 82 TRP A CA 1
ATOM 597 C C . TRP A 1 82 ? -5.484 -0.781 2.591 1.00 96.75 82 TRP A C 1
ATOM 599 O O . TRP A 1 82 ? -6.650 -0.618 2.231 1.00 96.75 82 TRP A O 1
ATOM 609 N N . THR A 1 83 ? -5.049 -1.936 3.089 1.00 94.44 83 THR A N 1
ATOM 610 C CA . THR A 1 83 ? -5.926 -3.084 3.328 1.00 94.44 83 THR A CA 1
ATOM 611 C C . THR A 1 83 ? -7.002 -2.747 4.360 1.00 94.44 83 THR A C 1
ATOM 613 O O . THR A 1 83 ? -8.177 -3.032 4.136 1.00 94.44 83 THR A O 1
ATOM 616 N N . TYR A 1 84 ? -6.641 -2.085 5.463 1.00 94.50 84 TYR A N 1
ATOM 617 C CA . TYR A 1 84 ? -7.613 -1.603 6.448 1.00 94.50 84 TYR A CA 1
ATOM 618 C C . TYR A 1 84 ? -8.652 -0.664 5.819 1.00 94.50 84 TYR A C 1
ATOM 620 O O . TYR A 1 84 ? -9.848 -0.831 6.050 1.00 94.50 84 TYR A O 1
ATOM 628 N N . GLU A 1 85 ? -8.218 0.288 4.991 1.00 96.25 85 GLU A N 1
ATOM 629 C CA . GLU A 1 85 ? -9.130 1.208 4.299 1.00 96.25 85 GLU A CA 1
ATOM 630 C C . GLU A 1 85 ? -10.065 0.487 3.323 1.00 96.25 85 GLU A C 1
ATOM 632 O O . GLU A 1 85 ? -11.227 0.872 3.188 1.00 96.25 85 GLU A O 1
ATOM 637 N N . LEU A 1 86 ? -9.604 -0.594 2.685 1.00 95.75 86 LEU A N 1
ATOM 638 C CA . LEU A 1 86 ? -10.461 -1.435 1.855 1.00 95.75 86 LEU A CA 1
ATOM 639 C C . LEU A 1 86 ? -11.535 -2.132 2.699 1.00 95.75 86 LEU A C 1
ATOM 641 O O . LEU A 1 86 ? -12.708 -2.090 2.331 1.00 95.75 86 LEU A O 1
ATOM 645 N N . TYR A 1 87 ? -11.169 -2.716 3.845 1.00 93.25 87 TYR A N 1
ATOM 646 C CA . TYR A 1 87 ? -12.144 -3.306 4.770 1.00 93.25 87 TYR A CA 1
ATOM 647 C C . TYR A 1 87 ? -13.159 -2.272 5.263 1.00 93.25 87 TYR A C 1
ATOM 649 O O . TYR A 1 87 ? -14.355 -2.554 5.275 1.00 93.25 87 TYR A O 1
ATOM 657 N N . ALA A 1 88 ? -12.711 -1.064 5.614 1.00 94.00 88 ALA A N 1
ATOM 658 C CA . ALA A 1 88 ? -13.601 0.017 6.027 1.00 94.00 88 ALA A CA 1
ATOM 659 C C . ALA A 1 88 ? -14.560 0.433 4.896 1.00 94.00 88 ALA A C 1
ATOM 661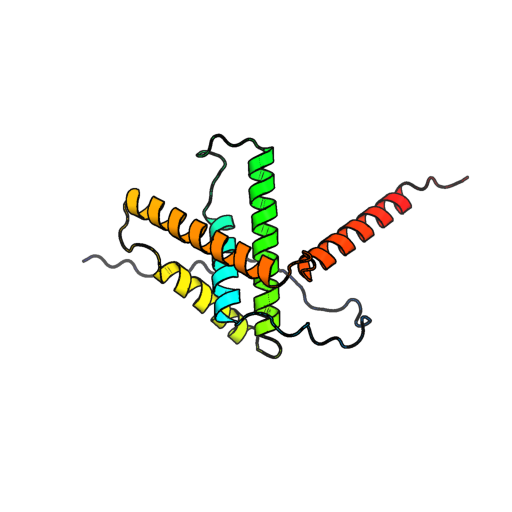 O O . ALA A 1 88 ? -15.750 0.638 5.134 1.00 94.00 88 ALA A O 1
ATOM 662 N N . ALA A 1 89 ? -14.073 0.526 3.653 1.00 94.69 89 ALA A N 1
ATOM 663 C CA . ALA A 1 89 ? -14.889 0.862 2.481 1.00 94.69 89 ALA A CA 1
ATOM 664 C C . ALA A 1 89 ? -15.879 -0.247 2.085 1.00 94.69 89 ALA A C 1
ATOM 666 O O . ALA A 1 89 ? -16.870 0.023 1.402 1.00 94.69 89 ALA A O 1
ATOM 667 N N . MET A 1 90 ? -15.611 -1.478 2.517 1.00 94.69 90 MET A N 1
ATOM 668 C CA . MET A 1 90 ? -16.414 -2.670 2.261 1.00 94.69 90 MET A CA 1
ATOM 669 C C . MET A 1 90 ? -17.195 -3.123 3.505 1.00 94.69 90 MET A C 1
ATOM 671 O O . MET A 1 90 ? -17.647 -4.266 3.559 1.00 94.69 90 MET A O 1
ATOM 675 N N . ASP A 1 91 ? -17.393 -2.249 4.498 1.00 92.31 91 ASP A N 1
ATOM 676 C CA . ASP A 1 91 ? -18.170 -2.588 5.692 1.00 92.31 91 ASP A CA 1
ATOM 677 C C . ASP A 1 91 ? -19.590 -3.062 5.325 1.00 92.31 91 ASP A C 1
ATOM 679 O O . ASP A 1 91 ? -20.282 -2.487 4.476 1.00 92.31 91 ASP A O 1
ATOM 683 N N . GLY A 1 92 ? -20.014 -4.168 5.939 1.00 89.88 92 GLY A N 1
ATOM 684 C CA . GLY A 1 92 ? -21.280 -4.840 5.634 1.00 89.88 92 GLY A CA 1
ATOM 685 C C . GLY A 1 92 ? -21.331 -5.593 4.294 1.00 89.88 92 GLY A C 1
ATOM 686 O O . GLY A 1 92 ? -22.404 -6.080 3.927 1.00 89.88 92 GLY A O 1
ATOM 687 N N . LYS A 1 93 ? -20.216 -5.700 3.560 1.00 93.69 93 LYS A N 1
ATOM 688 C CA . LYS A 1 93 ? -20.084 -6.544 2.361 1.00 93.69 93 LYS A CA 1
ATOM 689 C C . LYS A 1 93 ? -19.632 -7.957 2.706 1.00 93.69 93 LYS A C 1
ATOM 691 O O . LYS A 1 93 ? -19.102 -8.222 3.780 1.00 93.69 93 LYS A O 1
ATOM 696 N N . THR A 1 94 ? -19.882 -8.875 1.782 1.00 94.94 94 THR A N 1
ATOM 697 C CA . THR A 1 94 ? -19.420 -10.263 1.875 1.00 94.94 94 THR A CA 1
ATOM 698 C C . THR A 1 94 ? -17.937 -10.399 1.528 1.00 94.94 94 THR A C 1
ATOM 700 O O . THR A 1 94 ? -17.379 -9.570 0.808 1.00 94.94 94 THR A O 1
ATOM 703 N N . ASP A 1 95 ? -17.316 -11.495 1.968 1.00 92.44 95 ASP A N 1
ATOM 704 C CA . ASP A 1 95 ? -15.927 -11.823 1.621 1.00 92.44 95 ASP A CA 1
ATOM 705 C C . ASP A 1 95 ? -15.719 -11.948 0.100 1.00 92.44 95 ASP A C 1
ATOM 707 O O . ASP A 1 95 ? -14.682 -11.537 -0.422 1.00 92.44 95 ASP A O 1
ATOM 711 N N . ASP A 1 96 ? -16.712 -12.465 -0.633 1.00 96.00 96 ASP A N 1
ATOM 712 C CA . ASP A 1 96 ? -16.656 -12.567 -2.097 1.00 96.00 96 ASP A CA 1
ATOM 713 C C . ASP A 1 96 ? -16.668 -11.182 -2.766 1.00 96.00 96 ASP A C 1
ATOM 715 O O . ASP A 1 96 ? -15.928 -10.950 -3.724 1.00 96.00 96 ASP A O 1
ATOM 719 N N . GLU A 1 97 ? -17.464 -10.238 -2.251 1.00 95.81 97 GLU A N 1
ATOM 720 C CA . GLU A 1 97 ? -17.469 -8.850 -2.729 1.00 95.81 97 GLU A CA 1
ATOM 721 C C . GLU A 1 97 ? -16.152 -8.139 -2.400 1.00 95.81 97 GLU A C 1
ATOM 723 O O . GLU A 1 97 ? -15.617 -7.425 -3.248 1.00 95.81 97 GLU A O 1
ATOM 728 N N . LEU A 1 98 ? -15.607 -8.350 -1.199 1.00 92.88 98 LEU A N 1
ATOM 729 C CA . LEU A 1 98 ? -14.299 -7.828 -0.803 1.00 92.88 98 LEU A CA 1
ATOM 730 C C . LEU A 1 98 ? -13.196 -8.344 -1.732 1.00 92.88 98 LEU A C 1
ATOM 732 O O . LEU A 1 98 ? -12.398 -7.563 -2.252 1.00 92.88 98 LEU A O 1
ATOM 736 N N . LYS A 1 99 ? -13.178 -9.655 -1.985 1.00 94.19 99 LYS A N 1
ATOM 737 C CA . LYS A 1 99 ? -12.224 -10.284 -2.898 1.00 94.19 99 LYS A CA 1
ATOM 738 C C . LYS A 1 99 ? -12.360 -9.731 -4.314 1.00 94.19 99 LYS A C 1
ATOM 740 O O . LYS A 1 99 ? -11.348 -9.450 -4.949 1.00 94.19 99 LYS A O 1
ATOM 745 N N . ALA A 1 100 ? -13.585 -9.557 -4.807 1.00 95.75 100 ALA A N 1
ATOM 746 C CA . ALA A 1 100 ? -13.828 -8.970 -6.121 1.00 95.75 100 ALA A CA 1
ATOM 747 C C . ALA A 1 100 ? -13.324 -7.520 -6.206 1.00 95.75 100 ALA A C 1
ATOM 749 O O . ALA A 1 100 ? -12.717 -7.152 -7.208 1.00 95.75 100 ALA A O 1
ATOM 750 N N . ALA A 1 101 ? -13.517 -6.717 -5.155 1.00 94.56 101 ALA A N 1
ATOM 751 C CA . ALA A 1 101 ? -12.994 -5.353 -5.096 1.00 94.56 101 ALA A CA 1
ATOM 752 C C . ALA A 1 101 ? -11.459 -5.324 -5.115 1.00 94.56 101 ALA A C 1
ATOM 754 O O . ALA A 1 101 ? -10.875 -4.537 -5.857 1.00 94.56 101 ALA A O 1
ATOM 755 N N . TYR A 1 102 ? -10.805 -6.211 -4.358 1.00 94.00 102 TYR A N 1
ATOM 756 C CA . TYR A 1 102 ? -9.347 -6.342 -4.387 1.00 94.00 102 TYR A CA 1
ATOM 757 C C . TYR A 1 102 ? -8.841 -6.742 -5.782 1.00 94.00 102 TYR A C 1
ATOM 759 O O . TYR A 1 102 ? -7.943 -6.094 -6.314 1.00 94.00 102 TYR A O 1
ATOM 767 N N . ILE A 1 103 ? -9.457 -7.756 -6.408 1.00 95.31 103 ILE A N 1
ATOM 768 C CA . ILE A 1 103 ? -9.114 -8.194 -7.772 1.00 95.31 103 ILE A CA 1
ATOM 769 C C . ILE A 1 103 ? -9.254 -7.035 -8.763 1.00 95.31 103 ILE A C 1
ATOM 771 O O . ILE A 1 103 ? -8.329 -6.794 -9.526 1.00 95.31 103 ILE A O 1
ATOM 775 N N . ALA A 1 104 ? -10.346 -6.270 -8.707 1.00 94.19 104 ALA A N 1
ATOM 776 C CA . ALA A 1 104 ? -10.540 -5.111 -9.579 1.00 94.19 104 ALA A CA 1
ATOM 777 C C . ALA A 1 104 ? -9.487 -4.005 -9.350 1.00 94.19 104 ALA A C 1
ATOM 779 O O . ALA A 1 104 ? -9.092 -3.305 -10.284 1.00 94.19 104 ALA A O 1
ATOM 780 N N . GLY A 1 105 ? -9.012 -3.835 -8.113 1.00 94.06 105 GLY A N 1
ATOM 781 C CA . GLY A 1 105 ? -7.894 -2.946 -7.796 1.00 94.06 105 GLY A CA 1
ATOM 782 C C . GLY A 1 105 ? -6.576 -3.413 -8.415 1.00 94.06 105 GLY A C 1
ATOM 783 O O . GLY A 1 105 ? -5.868 -2.606 -9.018 1.00 94.06 105 GLY A O 1
ATOM 784 N N . ALA A 1 106 ? -6.278 -4.709 -8.308 1.00 93.25 106 ALA A N 1
ATOM 785 C CA . ALA A 1 106 ? -5.090 -5.320 -8.896 1.00 93.25 106 ALA A CA 1
ATOM 786 C C . ALA A 1 106 ? -5.129 -5.294 -10.431 1.00 93.25 106 ALA A C 1
ATOM 788 O O . ALA A 1 106 ? -4.157 -4.887 -11.057 1.00 93.25 106 ALA A O 1
ATOM 789 N N . GLU A 1 107 ? -6.259 -5.645 -11.046 1.00 94.88 107 GLU A N 1
ATOM 790 C CA . GLU A 1 107 ? -6.457 -5.560 -12.498 1.00 94.88 107 GLU A CA 1
ATOM 791 C C . GLU A 1 107 ? -6.242 -4.128 -12.999 1.00 94.88 107 GLU A C 1
ATOM 793 O O . GLU A 1 107 ? -5.501 -3.927 -13.954 1.00 94.88 107 GLU A O 1
ATOM 798 N N . SER A 1 108 ? -6.772 -3.124 -12.293 1.00 93.12 108 SER A N 1
ATOM 799 C CA . SER A 1 108 ? -6.544 -1.715 -12.637 1.00 93.12 108 SER A CA 1
ATOM 800 C C . SER A 1 108 ? -5.068 -1.302 -12.575 1.00 93.12 108 SER A C 1
ATOM 802 O O . SER A 1 108 ? -4.664 -0.416 -13.330 1.00 93.12 108 SER A O 1
ATOM 804 N N . LEU A 1 109 ? -4.264 -1.896 -11.686 1.00 92.38 109 LEU A N 1
ATOM 805 C CA . LEU A 1 109 ? -2.817 -1.677 -11.665 1.00 92.38 109 LEU A CA 1
ATOM 806 C C . LEU A 1 109 ? -2.156 -2.359 -12.869 1.00 92.38 109 LEU A C 1
ATOM 808 O O . LEU A 1 109 ? -1.376 -1.722 -13.572 1.00 92.38 109 LEU A O 1
ATOM 812 N N . LEU A 1 110 ? -2.500 -3.617 -13.146 1.00 91.94 110 LEU A N 1
ATOM 813 C CA . LEU A 1 110 ? -1.939 -4.379 -14.266 1.00 91.94 110 LEU A CA 1
ATOM 814 C C . LEU A 1 110 ? -2.265 -3.750 -15.629 1.00 91.94 110 LEU A C 1
ATOM 816 O O . LEU A 1 110 ? -1.423 -3.752 -16.518 1.00 91.94 110 LEU A O 1
ATOM 820 N N . GLU A 1 111 ? -3.446 -3.155 -15.789 1.00 94.19 111 GLU A N 1
ATOM 821 C CA . GLU A 1 111 ? -3.839 -2.416 -16.999 1.00 94.19 111 GLU A CA 1
ATOM 822 C C . GLU A 1 111 ? -2.963 -1.180 -17.269 1.00 94.19 111 GLU A C 1
ATOM 824 O O . GLU A 1 111 ? -2.932 -0.678 -18.392 1.00 94.19 111 GLU A O 1
ATOM 829 N N . SER A 1 112 ? -2.246 -0.676 -16.259 1.00 91.25 112 SER A N 1
ATOM 830 C CA . SER A 1 112 ? -1.301 0.436 -16.418 1.00 91.25 112 SER A CA 1
ATOM 831 C C . SER A 1 112 ? 0.094 -0.006 -16.868 1.00 91.25 112 SER A C 1
ATOM 833 O O . SER A 1 112 ? 0.953 0.838 -17.139 1.00 91.25 112 SER A O 1
ATOM 835 N N . PHE A 1 113 ? 0.342 -1.315 -16.932 1.00 93.06 113 PHE A N 1
ATOM 836 C CA . PHE A 1 113 ? 1.638 -1.855 -17.312 1.00 93.06 113 PHE A CA 1
ATOM 837 C C . PHE A 1 113 ? 1.791 -1.889 -18.838 1.00 93.06 113 PHE A C 1
ATOM 839 O O . PHE A 1 113 ? 0.814 -2.103 -19.558 1.00 93.06 113 PHE A O 1
ATOM 846 N N . PRO A 1 114 ? 3.011 -1.677 -19.360 1.00 90.00 114 PRO A N 1
ATOM 847 C CA . PRO A 1 114 ? 3.284 -1.906 -20.773 1.00 90.00 114 PRO A CA 1
ATOM 848 C C . PRO A 1 114 ? 3.003 -3.369 -21.153 1.00 90.00 114 PRO A C 1
ATOM 850 O O . PRO A 1 114 ? 3.284 -4.285 -20.385 1.00 90.00 114 PRO A O 1
ATOM 853 N N . GLU A 1 115 ? 2.476 -3.588 -22.361 1.00 90.38 115 GLU A N 1
ATOM 854 C CA . GLU A 1 115 ? 2.168 -4.935 -22.877 1.00 90.38 115 GLU A CA 1
ATOM 855 C C . GLU A 1 115 ? 3.404 -5.678 -23.425 1.00 90.38 115 GLU A C 1
ATOM 857 O O . GLU A 1 115 ? 3.349 -6.886 -23.668 1.00 90.38 115 GLU A O 1
ATOM 862 N N . ASP A 1 116 ? 4.514 -4.966 -23.643 1.00 90.00 116 ASP A N 1
ATOM 863 C CA . ASP A 1 116 ? 5.745 -5.519 -24.209 1.00 90.00 116 ASP A CA 1
ATOM 864 C C . ASP A 1 116 ? 6.586 -6.259 -23.151 1.00 90.00 116 ASP A C 1
ATOM 866 O O . ASP A 1 116 ? 6.694 -5.829 -22.008 1.00 90.00 116 ASP A O 1
ATOM 870 N N . ASP A 1 117 ? 7.254 -7.346 -23.549 1.00 85.38 117 ASP A N 1
ATOM 871 C CA . ASP A 1 117 ? 8.128 -8.158 -22.681 1.00 85.38 117 ASP A CA 1
ATOM 872 C C . ASP A 1 117 ? 9.614 -7.832 -22.930 1.00 85.38 117 ASP A C 1
ATOM 874 O O . ASP A 1 117 ? 10.409 -8.661 -23.380 1.00 85.38 117 ASP A O 1
ATOM 878 N N . THR A 1 118 ? 9.976 -6.559 -22.755 1.00 91.06 118 THR A N 1
ATOM 879 C CA . THR A 1 118 ? 11.356 -6.067 -22.900 1.00 91.06 118 THR A CA 1
ATOM 880 C C . THR A 1 118 ? 11.919 -5.614 -21.555 1.00 91.06 118 THR A C 1
ATOM 882 O O . THR A 1 118 ? 11.176 -5.299 -20.631 1.00 91.06 118 THR A O 1
ATOM 885 N N . GLU A 1 119 ? 13.246 -5.524 -21.438 1.00 85.88 119 GLU A N 1
ATOM 886 C CA . GLU A 1 119 ? 13.897 -4.977 -20.235 1.00 85.88 119 GLU A CA 1
ATOM 887 C C . GLU A 1 119 ? 13.443 -3.533 -19.945 1.00 85.88 119 GLU A C 1
ATOM 889 O O . GLU A 1 119 ? 13.178 -3.170 -18.800 1.00 85.88 119 GLU A O 1
ATOM 894 N N . GLU A 1 120 ? 13.265 -2.726 -20.994 1.00 89.12 120 GLU A N 1
ATOM 895 C CA . GLU A 1 120 ? 12.734 -1.364 -20.892 1.00 89.12 120 GLU A CA 1
ATOM 896 C C . GLU A 1 120 ? 11.285 -1.350 -20.386 1.00 89.12 120 GLU A C 1
ATOM 898 O O . GLU A 1 120 ? 10.936 -0.509 -19.555 1.00 89.12 120 GLU A O 1
ATOM 903 N N . ALA A 1 121 ? 10.449 -2.287 -20.844 1.00 89.38 121 ALA A N 1
ATOM 904 C CA . ALA A 1 121 ? 9.086 -2.447 -20.352 1.00 89.38 121 ALA A CA 1
ATOM 905 C C . ALA A 1 121 ? 9.071 -2.892 -18.882 1.00 89.38 121 ALA A C 1
ATOM 907 O O . ALA A 1 121 ? 8.325 -2.329 -18.084 1.00 89.38 121 ALA A O 1
ATOM 908 N N . GLY A 1 122 ? 9.965 -3.803 -18.485 1.00 85.38 122 GLY A N 1
ATOM 909 C CA . GLY A 1 122 ? 10.159 -4.187 -17.085 1.00 85.38 122 GLY A CA 1
ATOM 910 C C . GLY A 1 122 ? 10.520 -2.994 -16.193 1.00 85.38 122 GLY A C 1
ATOM 911 O O . GLY A 1 122 ? 9.908 -2.790 -15.145 1.00 85.38 122 GLY A O 1
ATOM 912 N N . GLN A 1 123 ? 11.441 -2.131 -16.635 1.00 88.44 123 GLN A N 1
ATOM 913 C CA . GLN A 1 123 ? 11.769 -0.904 -15.902 1.00 88.44 123 GLN A CA 1
ATOM 914 C C . GLN A 1 123 ? 10.586 0.076 -15.845 1.00 88.44 123 GLN A C 1
ATOM 916 O O . GLN A 1 123 ? 10.394 0.756 -14.836 1.00 88.44 123 GLN A O 1
ATOM 921 N N . GLN A 1 124 ? 9.779 0.160 -16.906 1.00 89.62 124 GLN A N 1
ATOM 922 C CA . GLN A 1 124 ? 8.562 0.973 -16.907 1.00 89.62 124 GLN A CA 1
ATOM 923 C C . GLN A 1 124 ? 7.517 0.448 -15.918 1.00 89.62 124 GLN A C 1
ATOM 925 O O . GLN A 1 124 ? 6.931 1.267 -15.217 1.00 89.62 124 GLN A O 1
ATOM 930 N N . VAL A 1 125 ? 7.334 -0.872 -15.789 1.00 90.81 125 VAL A N 1
ATOM 931 C CA . VAL A 1 125 ? 6.467 -1.470 -14.754 1.00 90.81 125 VAL A CA 1
ATOM 932 C C . VAL A 1 125 ? 6.895 -0.998 -13.367 1.00 90.81 125 VAL A C 1
ATOM 934 O O . VAL A 1 125 ? 6.078 -0.456 -12.625 1.00 90.81 125 VAL A O 1
ATOM 937 N N . VAL A 1 126 ? 8.187 -1.120 -13.042 1.00 89.31 126 VAL A N 1
ATOM 938 C CA . VAL A 1 126 ? 8.725 -0.669 -11.748 1.00 89.31 126 VAL A CA 1
ATOM 939 C C . VAL A 1 126 ? 8.461 0.823 -11.536 1.00 89.31 126 VAL A C 1
ATOM 941 O O . VAL A 1 126 ? 7.975 1.217 -10.479 1.00 89.31 126 VAL A O 1
ATOM 944 N N . ASN A 1 127 ? 8.717 1.664 -12.542 1.00 90.31 127 ASN A N 1
ATOM 945 C CA . ASN A 1 127 ? 8.474 3.105 -12.442 1.00 90.31 127 ASN A CA 1
ATOM 946 C C . ASN A 1 127 ? 6.988 3.431 -12.220 1.00 90.31 127 ASN A C 1
ATOM 948 O O . ASN A 1 127 ? 6.674 4.309 -11.417 1.00 90.31 127 ASN A O 1
ATOM 952 N N . THR A 1 128 ? 6.082 2.726 -12.902 1.00 93.25 128 THR A N 1
ATOM 953 C CA . THR A 1 128 ? 4.630 2.880 -12.746 1.00 93.25 128 THR A CA 1
ATOM 954 C C . THR A 1 128 ? 4.189 2.523 -11.331 1.00 93.25 128 THR A C 1
ATOM 956 O O . THR A 1 128 ? 3.473 3.301 -10.699 1.00 93.25 128 THR A O 1
ATOM 959 N N . VAL A 1 129 ? 4.658 1.393 -10.800 1.00 94.25 129 VAL A N 1
ATOM 960 C CA . VAL A 1 129 ? 4.347 0.965 -9.431 1.00 94.25 129 VAL A CA 1
ATOM 961 C C . VAL A 1 129 ? 4.899 1.960 -8.412 1.00 94.25 129 VAL A C 1
ATOM 963 O O . VAL A 1 129 ? 4.162 2.382 -7.526 1.00 94.25 129 VAL A O 1
ATOM 966 N N . MET A 1 130 ? 6.154 2.396 -8.551 1.00 92.44 130 MET A N 1
ATOM 967 C CA . MET A 1 130 ? 6.763 3.361 -7.627 1.00 92.44 130 MET A CA 1
ATOM 968 C C . MET A 1 130 ? 6.036 4.711 -7.640 1.00 92.44 130 MET A C 1
ATOM 970 O O . MET A 1 130 ? 5.771 5.276 -6.579 1.00 92.44 130 MET A O 1
ATOM 974 N N . ALA A 1 131 ? 5.654 5.209 -8.821 1.00 95.25 131 ALA A N 1
ATOM 975 C CA . ALA A 1 131 ? 4.861 6.430 -8.941 1.00 95.25 131 ALA A CA 1
ATOM 976 C C . ALA A 1 131 ? 3.480 6.275 -8.284 1.00 95.25 131 ALA A C 1
ATOM 978 O O . ALA A 1 131 ? 3.008 7.185 -7.597 1.00 95.25 131 ALA A O 1
ATOM 979 N N . LYS A 1 132 ? 2.843 5.108 -8.442 1.00 96.50 132 LYS A N 1
ATOM 980 C CA . LYS A 1 132 ? 1.561 4.827 -7.795 1.00 96.50 132 LYS A CA 1
ATOM 981 C C . LYS A 1 132 ? 1.697 4.721 -6.277 1.00 96.50 132 LYS A C 1
ATOM 983 O O . LYS A 1 132 ? 0.863 5.260 -5.553 1.00 96.50 132 LYS A O 1
ATOM 988 N N . ALA A 1 133 ? 2.760 4.087 -5.791 1.00 96.38 133 ALA A N 1
ATOM 989 C CA . ALA A 1 133 ? 3.061 3.982 -4.370 1.00 96.38 133 ALA A CA 1
ATOM 990 C C . ALA A 1 133 ? 3.273 5.367 -3.737 1.00 96.38 133 ALA A C 1
ATOM 992 O O . ALA A 1 133 ? 2.753 5.626 -2.652 1.00 96.38 133 ALA A O 1
ATOM 993 N N . GLU A 1 134 ? 3.953 6.287 -4.429 1.00 96.69 134 GLU A N 1
ATOM 994 C CA . GLU A 1 134 ? 4.112 7.681 -3.992 1.00 96.69 134 GLU A CA 1
ATOM 995 C C . GLU A 1 134 ? 2.767 8.426 -3.923 1.00 96.69 134 GLU A C 1
ATOM 997 O O . GLU A 1 134 ? 2.481 9.108 -2.931 1.00 96.69 134 GLU A O 1
ATOM 1002 N N . GLU A 1 135 ? 1.907 8.265 -4.935 1.00 97.50 135 GLU A N 1
ATOM 1003 C CA . GLU A 1 135 ? 0.550 8.829 -4.948 1.00 97.50 135 GLU A CA 1
ATOM 1004 C C . GLU A 1 135 ? -0.269 8.311 -3.757 1.00 97.50 135 GLU A C 1
ATOM 1006 O O . GLU A 1 135 ? -0.873 9.094 -3.017 1.00 97.50 135 GLU A O 1
ATOM 1011 N N . CYS A 1 136 ? -0.257 6.996 -3.532 1.00 97.56 136 CYS A N 1
ATOM 1012 C CA . CYS A 1 136 ? -0.944 6.353 -2.419 1.00 97.56 136 CYS A CA 1
ATOM 1013 C C . CYS A 1 136 ? -0.375 6.817 -1.066 1.00 97.56 136 CYS A C 1
ATOM 1015 O O . CYS A 1 136 ? -1.134 7.219 -0.185 1.00 97.56 136 CYS A O 1
ATOM 1017 N N . GLY A 1 137 ? 0.948 6.857 -0.897 1.00 96.06 137 GLY A N 1
ATOM 1018 C CA . GLY A 1 137 ? 1.599 7.358 0.319 1.00 96.06 137 GLY A CA 1
ATOM 1019 C C . GLY A 1 137 ? 1.229 8.812 0.630 1.00 96.06 137 GLY A C 1
ATOM 1020 O O . GLY A 1 137 ? 0.860 9.149 1.756 1.00 96.06 137 GLY A O 1
ATOM 1021 N N . THR A 1 138 ? 1.232 9.673 -0.386 1.00 97.00 138 THR A N 1
ATOM 1022 C CA . THR A 1 138 ? 0.813 11.076 -0.251 1.00 97.00 138 THR A CA 1
ATOM 1023 C C . THR A 1 138 ? -0.659 11.182 0.136 1.00 97.00 138 THR A C 1
ATOM 1025 O O . THR A 1 138 ? -1.024 11.940 1.036 1.00 97.00 138 THR A O 1
ATOM 1028 N N . THR A 1 139 ? -1.511 10.399 -0.520 1.00 97.06 139 THR A N 1
ATOM 1029 C CA . THR A 1 139 ? -2.959 10.436 -0.309 1.00 97.06 139 THR A CA 1
ATOM 1030 C C . THR A 1 139 ? -3.339 9.978 1.097 1.00 97.06 139 THR A C 1
ATOM 1032 O O . THR A 1 139 ? -4.150 10.629 1.761 1.00 97.06 139 THR A O 1
ATOM 1035 N N . ILE A 1 140 ? -2.721 8.905 1.598 1.00 95.31 140 ILE A N 1
ATOM 1036 C CA . ILE A 1 140 ? -2.996 8.422 2.954 1.00 95.31 140 ILE A CA 1
ATOM 1037 C C . ILE A 1 140 ? -2.466 9.384 4.021 1.00 95.31 140 ILE A C 1
ATOM 1039 O O . ILE A 1 140 ? -3.168 9.657 4.995 1.00 95.31 140 ILE A O 1
ATOM 1043 N N . ALA A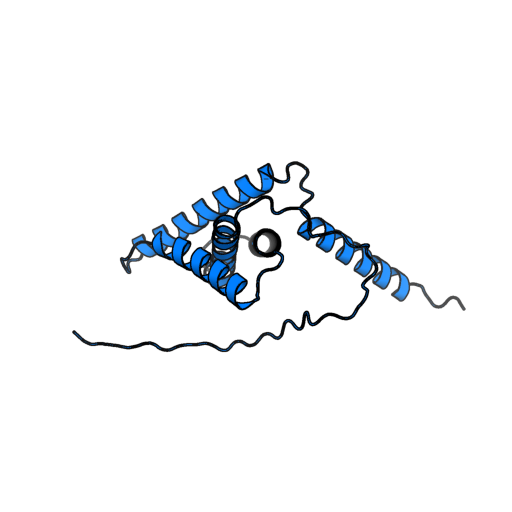 1 141 ? -1.292 9.988 3.811 1.00 94.38 141 ALA A N 1
ATOM 1044 C CA . ALA A 1 141 ? -0.742 10.990 4.722 1.00 94.38 141 ALA A CA 1
ATOM 1045 C C . ALA A 1 141 ? -1.633 12.240 4.818 1.00 94.38 141 ALA A C 1
ATOM 1047 O O . ALA A 1 141 ? -1.841 12.774 5.905 1.00 94.38 141 ALA A O 1
ATOM 1048 N N . GLN A 1 142 ? -2.225 12.684 3.706 1.00 95.56 142 GLN A N 1
ATOM 1049 C CA . GLN A 1 142 ? -3.171 13.806 3.706 1.00 95.56 142 GLN A CA 1
ATOM 1050 C C . GLN A 1 142 ? -4.476 13.481 4.446 1.00 95.56 142 GLN A C 1
ATOM 1052 O O . GLN A 1 142 ? -5.055 14.354 5.093 1.00 95.56 142 GLN A O 1
ATOM 1057 N N . ALA A 1 143 ? -4.937 12.231 4.381 1.00 94.69 143 ALA A N 1
ATOM 1058 C CA . ALA A 1 143 ? -6.132 11.778 5.091 1.00 94.69 143 ALA A CA 1
ATOM 1059 C C . ALA A 1 143 ? -5.907 11.596 6.607 1.00 94.69 143 ALA A C 1
ATOM 1061 O O . ALA A 1 143 ? -6.869 11.661 7.389 1.00 94.69 143 ALA A O 1
ATOM 1062 N N . TYR A 1 144 ? -4.646 11.395 7.006 1.00 92.75 144 TYR A N 1
ATOM 1063 C CA . TYR A 1 144 ? -4.175 11.189 8.376 1.00 92.75 144 TYR A CA 1
ATOM 1064 C C . TYR A 1 144 ? -2.981 12.109 8.703 1.00 92.75 144 TYR A C 1
ATOM 1066 O O . TYR A 1 144 ? -1.879 11.618 8.952 1.00 92.75 144 TYR A O 1
ATOM 1074 N N . PRO A 1 145 ? -3.177 13.441 8.749 1.00 91.00 145 PRO A N 1
ATOM 1075 C CA . PRO A 1 145 ? -2.081 14.410 8.873 1.00 91.00 145 PRO A CA 1
ATOM 1076 C C . PRO A 1 145 ? -1.303 14.297 10.191 1.00 91.00 145 PRO A C 1
ATOM 1078 O O . PRO A 1 145 ? -0.120 14.618 10.240 1.00 91.00 145 PRO A O 1
ATOM 1081 N N . ASP A 1 146 ? -1.949 13.794 11.244 1.00 89.94 146 ASP A N 1
ATOM 1082 C CA . ASP A 1 146 ? -1.318 13.563 12.547 1.00 89.94 146 ASP A CA 1
ATOM 1083 C C . ASP A 1 146 ? -0.631 12.186 12.643 1.00 89.94 146 ASP A C 1
ATOM 1085 O O . ASP A 1 146 ? -0.178 11.795 13.716 1.00 89.94 146 ASP A O 1
ATOM 1089 N N . GLY A 1 147 ? -0.615 11.395 11.561 1.00 83.94 147 GLY A N 1
ATOM 1090 C CA . GLY A 1 147 ? -0.076 10.027 11.547 1.00 83.94 147 GLY A CA 1
ATOM 1091 C C . GLY A 1 147 ? -0.926 8.999 12.307 1.00 83.94 147 GLY A C 1
ATOM 1092 O O . GLY A 1 147 ? -0.534 7.843 12.449 1.00 83.94 147 GLY A O 1
ATOM 1093 N N . ASN A 1 148 ? -2.112 9.390 12.781 1.00 88.06 148 ASN A N 1
ATOM 1094 C CA . ASN A 1 148 ? -2.992 8.564 13.611 1.00 88.06 148 ASN A CA 1
ATOM 1095 C C . ASN A 1 148 ? -3.854 7.588 12.792 1.00 88.06 148 ASN A C 1
ATOM 1097 O O . ASN A 1 148 ? -5.074 7.543 12.948 1.00 88.06 148 ASN A O 1
ATOM 1101 N N . HIS A 1 149 ? -3.233 6.805 11.912 1.00 92.69 149 HIS A N 1
ATOM 1102 C CA . HIS A 1 149 ? -3.937 5.739 11.203 1.00 92.69 149 HIS A CA 1
ATOM 1103 C C . HIS A 1 149 ? -4.289 4.586 12.170 1.00 92.69 149 HIS A C 1
ATOM 1105 O O . HIS A 1 149 ? -3.435 4.215 12.984 1.00 92.69 149 HIS A O 1
ATOM 1111 N N . PRO A 1 150 ? -5.487 3.968 12.096 1.00 91.62 150 PRO A N 1
ATOM 1112 C CA . PRO A 1 150 ? -5.891 2.889 13.008 1.00 91.62 150 PRO A CA 1
ATOM 1113 C C . PRO A 1 150 ? -4.900 1.720 13.093 1.00 91.62 150 PRO A C 1
ATOM 1115 O O . PRO A 1 150 ? -4.599 1.249 14.187 1.00 91.62 150 PRO A O 1
ATOM 1118 N N . VAL A 1 151 ? -4.319 1.310 11.962 1.00 92.06 151 VAL A N 1
ATOM 1119 C CA . VAL A 1 151 ? -3.252 0.288 11.920 1.00 92.06 151 VAL A CA 1
ATOM 1120 C C . VAL A 1 151 ? -2.038 0.687 12.766 1.00 92.06 151 VAL A C 1
ATOM 1122 O O . VAL A 1 151 ? -1.569 -0.114 13.570 1.00 92.06 151 VAL A O 1
ATOM 1125 N N . ILE A 1 152 ? -1.567 1.934 12.669 1.00 90.50 152 ILE A N 1
ATOM 1126 C CA . ILE A 1 152 ? -0.427 2.422 13.462 1.00 90.50 152 ILE A CA 1
ATOM 1127 C C . ILE A 1 152 ? -0.762 2.401 14.957 1.00 90.50 152 ILE A C 1
ATOM 1129 O O . ILE A 1 152 ? 0.048 1.965 15.773 1.00 90.50 152 ILE A O 1
ATOM 1133 N N . GLN A 1 153 ? -1.981 2.800 15.323 1.00 89.50 153 GLN A N 1
ATOM 1134 C CA . GLN A 1 153 ? -2.455 2.742 16.708 1.00 89.50 153 GLN A CA 1
ATOM 1135 C C . GLN A 1 153 ? -2.499 1.304 17.238 1.00 89.50 153 GLN A C 1
ATOM 1137 O O . GLN A 1 153 ? -2.047 1.038 18.353 1.00 89.50 153 GLN A O 1
ATOM 1142 N N . GLN A 1 154 ? -2.980 0.362 16.427 1.00 88.12 154 GLN A N 1
ATOM 1143 C CA . GLN A 1 154 ? -3.014 -1.054 16.780 1.00 88.12 154 GLN A CA 1
ATOM 1144 C C . GLN A 1 154 ? -1.603 -1.628 16.955 1.00 88.12 154 GLN A C 1
ATOM 1146 O O . GLN A 1 154 ? -1.350 -2.322 17.940 1.00 88.12 154 GLN A O 1
ATOM 1151 N N . MET A 1 155 ? -0.672 -1.306 16.054 1.00 87.31 155 MET A N 1
ATOM 1152 C CA . MET A 1 155 ? 0.728 -1.728 16.162 1.00 87.31 155 MET A CA 1
ATOM 1153 C C . MET A 1 155 ? 1.389 -1.181 17.434 1.00 87.31 155 MET A C 1
ATOM 1155 O O . MET A 1 155 ? 2.039 -1.933 18.160 1.00 87.31 155 MET A O 1
ATOM 1159 N N . MET A 1 156 ? 1.182 0.101 17.758 1.00 87.25 156 MET A N 1
ATOM 1160 C CA . MET A 1 156 ? 1.693 0.696 19.000 1.00 87.25 156 MET A CA 1
ATOM 1161 C C . MET A 1 156 ? 1.102 0.024 20.245 1.00 87.25 156 MET A C 1
ATOM 1163 O O . MET A 1 156 ? 1.832 -0.263 21.195 1.00 87.25 156 MET A O 1
ATOM 1167 N N . ALA A 1 157 ? -0.199 -0.278 20.240 1.00 87.62 157 ALA A N 1
ATOM 1168 C CA . ALA A 1 157 ? -0.855 -0.979 21.340 1.00 87.62 157 ALA A CA 1
ATOM 1169 C C . ALA A 1 157 ? -0.307 -2.406 21.530 1.00 87.62 157 ALA A C 1
ATOM 1171 O O . ALA A 1 157 ? -0.049 -2.822 22.661 1.00 87.62 157 ALA A O 1
ATOM 1172 N N . GLN A 1 158 ? -0.070 -3.140 20.438 1.00 87.31 158 GLN A N 1
ATOM 1173 C CA . GLN A 1 158 ? 0.544 -4.471 20.480 1.00 87.31 158 GLN A CA 1
ATOM 1174 C C . GLN A 1 158 ? 1.980 -4.420 21.016 1.00 87.31 158 GLN A C 1
ATOM 1176 O O . GLN A 1 158 ? 2.340 -5.225 21.876 1.00 87.31 158 GLN A O 1
ATOM 1181 N N . ALA A 1 159 ? 2.782 -3.450 20.570 1.00 86.56 159 ALA A N 1
ATOM 1182 C CA . ALA A 1 159 ? 4.144 -3.258 21.062 1.00 86.56 159 ALA A CA 1
ATOM 1183 C C . ALA A 1 159 ? 4.171 -2.949 22.569 1.00 86.56 159 ALA A C 1
ATOM 1185 O O . ALA A 1 159 ? 4.959 -3.542 23.309 1.00 86.56 159 ALA A O 1
ATOM 1186 N N . ALA A 1 160 ? 3.273 -2.082 23.048 1.00 87.38 160 ALA A N 1
ATOM 1187 C CA . ALA A 1 160 ? 3.140 -1.780 24.472 1.00 87.38 160 ALA A CA 1
ATOM 1188 C C . ALA A 1 160 ? 2.732 -3.019 25.293 1.00 87.38 160 ALA A C 1
ATOM 1190 O O . ALA A 1 160 ? 3.298 -3.268 26.360 1.00 87.38 160 ALA A O 1
ATOM 1191 N N . ALA A 1 161 ? 1.798 -3.830 24.786 1.00 87.06 161 ALA A N 1
ATOM 1192 C CA . ALA A 1 161 ? 1.383 -5.072 25.437 1.00 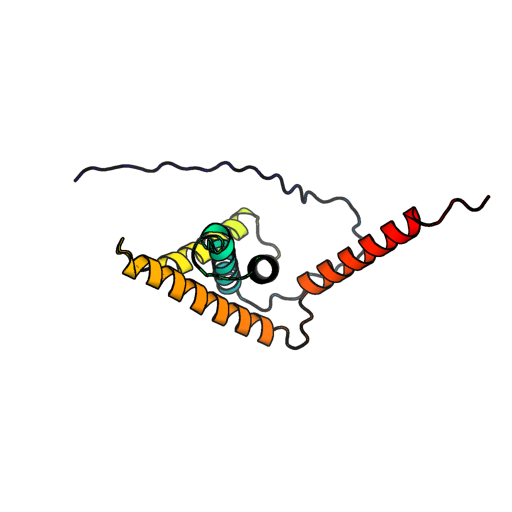87.06 161 ALA A CA 1
ATOM 1193 C C . ALA A 1 161 ? 2.528 -6.099 25.517 1.00 87.06 161 ALA A C 1
ATOM 1195 O O . ALA A 1 161 ? 2.733 -6.712 26.567 1.00 87.06 161 ALA A O 1
ATOM 1196 N N . ALA A 1 162 ? 3.317 -6.248 24.448 1.00 86.44 162 ALA A N 1
ATOM 1197 C CA . ALA A 1 162 ? 4.478 -7.136 24.427 1.00 86.44 162 ALA A CA 1
ATOM 1198 C C . ALA A 1 162 ? 5.555 -6.709 25.442 1.00 86.44 162 ALA A C 1
ATOM 1200 O O . ALA A 1 162 ? 6.097 -7.551 26.160 1.00 86.44 162 ALA A O 1
ATOM 1201 N N . GLN A 1 163 ? 5.820 -5.404 25.570 1.00 83.38 163 GLN A N 1
ATOM 1202 C CA . GLN A 1 163 ? 6.759 -4.879 26.569 1.00 83.38 163 GLN A CA 1
ATOM 1203 C C . GLN A 1 163 ? 6.297 -5.144 28.009 1.00 83.38 163 GLN A C 1
ATOM 1205 O O . GLN A 1 163 ? 7.108 -5.522 28.854 1.00 83.38 163 GLN A O 1
ATOM 1210 N N . GLN A 1 164 ? 4.999 -4.999 28.299 1.00 82.56 164 GLN A N 1
ATOM 1211 C CA . GLN A 1 164 ? 4.462 -5.302 29.630 1.00 82.56 164 GLN A CA 1
ATOM 1212 C C . G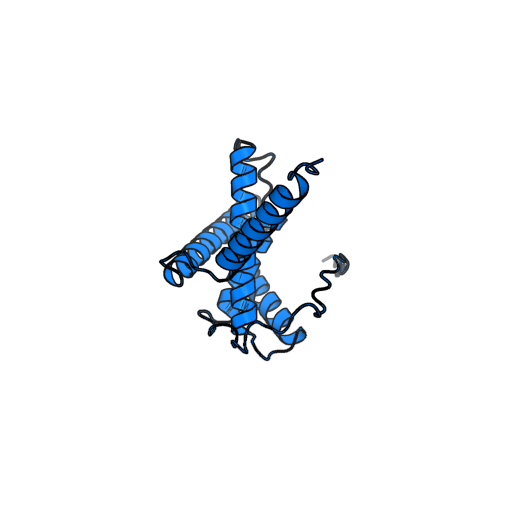LN A 1 164 ? 4.595 -6.787 29.991 1.00 82.56 164 GLN A C 1
ATOM 1214 O O . GLN A 1 164 ? 4.879 -7.109 31.144 1.00 82.56 164 GLN A O 1
ATOM 1219 N N . GLN A 1 165 ? 4.439 -7.694 29.022 1.00 81.19 165 GLN A N 1
ATOM 1220 C CA . GLN A 1 165 ? 4.625 -9.130 29.249 1.00 81.19 165 GLN A CA 1
ATOM 1221 C C . GLN A 1 165 ? 6.088 -9.491 29.539 1.00 81.19 165 GLN A C 1
ATOM 1223 O O . GLN A 1 165 ? 6.343 -10.306 30.425 1.00 81.19 165 GLN A O 1
ATOM 1228 N N . GLN A 1 166 ? 7.050 -8.854 28.863 1.00 79.38 166 GLN A N 1
ATOM 1229 C CA . GLN A 1 166 ? 8.479 -9.063 29.137 1.00 79.38 166 GLN A CA 1
ATOM 1230 C C . GLN A 1 166 ? 8.868 -8.583 30.544 1.00 79.38 166 GLN A C 1
ATOM 1232 O O . GLN A 1 166 ? 9.523 -9.317 31.281 1.00 79.38 166 GLN A O 1
ATOM 1237 N N . GLN A 1 167 ? 8.374 -7.417 30.976 1.00 76.31 167 GLN A N 1
ATOM 1238 C CA . GLN A 1 167 ? 8.639 -6.902 32.327 1.00 76.31 167 GLN A CA 1
ATOM 1239 C C . GLN A 1 167 ? 8.027 -7.768 33.442 1.00 76.31 167 GLN A C 1
ATOM 1241 O O . GLN A 1 167 ? 8.566 -7.818 34.545 1.00 76.31 167 GLN A O 1
ATOM 1246 N N . GLN A 1 168 ? 6.922 -8.473 33.175 1.00 72.25 168 GLN A N 1
ATOM 1247 C CA . GLN A 1 168 ? 6.327 -9.411 34.135 1.00 72.25 168 GLN A CA 1
ATOM 1248 C C . GLN A 1 168 ? 7.065 -10.757 34.203 1.00 72.25 168 GLN A C 1
ATOM 1250 O O . GLN A 1 168 ? 7.017 -11.411 35.241 1.00 72.25 168 GLN A O 1
ATOM 1255 N N . GLN A 1 169 ? 7.757 -11.171 33.135 1.00 62.25 169 GLN A N 1
ATOM 1256 C CA . GLN A 1 169 ? 8.584 -12.386 33.123 1.00 62.25 169 GLN A CA 1
ATOM 1257 C C . GLN A 1 169 ? 9.983 -12.168 33.719 1.00 62.25 169 GLN A C 1
ATOM 1259 O O . GLN A 1 169 ? 10.567 -13.111 34.246 1.00 62.25 169 GLN A O 1
ATOM 1264 N N . GLU A 1 170 ? 10.505 -10.940 33.678 1.00 60.28 170 GLU A N 1
ATOM 1265 C CA . GLU A 1 170 ? 11.788 -10.572 34.297 1.00 60.28 170 GLU A CA 1
ATOM 1266 C C . GLU A 1 170 ? 11.672 -10.120 35.759 1.00 60.28 170 GLU A C 1
ATOM 1268 O O . GLU A 1 170 ? 12.696 -9.865 36.392 1.00 60.28 170 GLU A O 1
ATOM 1273 N N . ALA A 1 171 ? 10.464 -10.043 36.332 1.00 54.47 171 ALA A N 1
ATOM 1274 C CA . ALA A 1 171 ? 10.316 -9.829 37.767 1.00 54.47 171 ALA A CA 1
ATOM 1275 C C . ALA A 1 171 ? 10.887 -11.059 38.503 1.00 54.47 171 ALA A C 1
ATOM 1277 O O . ALA A 1 171 ? 10.293 -12.139 38.415 1.00 54.47 171 ALA A O 1
ATOM 1278 N N . PRO A 1 172 ? 12.037 -10.948 39.205 1.00 54.56 172 PRO A N 1
ATOM 1279 C CA . PRO A 1 172 ? 12.572 -12.079 39.941 1.00 54.56 172 PRO A CA 1
ATOM 1280 C C . PRO A 1 172 ? 11.530 -12.500 40.972 1.00 54.56 172 PRO A C 1
ATOM 1282 O O . PRO A 1 172 ? 10.920 -11.648 41.624 1.00 54.56 172 PRO A O 1
ATOM 1285 N N . ALA A 1 173 ? 11.320 -13.810 41.109 1.00 57.12 173 ALA A N 1
ATOM 1286 C CA . ALA A 1 173 ? 10.606 -14.356 42.248 1.00 57.12 173 ALA A CA 1
ATOM 1287 C C . ALA A 1 173 ? 11.286 -13.805 43.508 1.00 57.12 173 ALA A C 1
ATOM 1289 O O . ALA A 1 173 ? 12.416 -14.173 43.818 1.00 57.12 173 ALA A O 1
ATOM 1290 N N . ALA A 1 174 ? 10.641 -12.837 44.155 1.00 55.56 174 ALA A N 1
ATOM 1291 C CA . ALA A 1 174 ? 11.101 -12.310 45.422 1.00 55.56 174 ALA A CA 1
ATOM 1292 C C . ALA A 1 174 ? 10.938 -13.434 46.455 1.00 55.56 174 ALA A C 1
ATOM 1294 O O . ALA A 1 174 ? 9.808 -13.766 46.818 1.00 55.56 174 ALA A O 1
ATOM 1295 N N . GLU A 1 175 ? 12.056 -14.060 46.835 1.00 45.62 175 GLU A N 1
ATOM 1296 C CA . GLU A 1 175 ? 12.175 -14.887 48.046 1.00 45.62 175 GLU A CA 1
ATOM 1297 C C . GLU A 1 175 ? 12.105 -14.028 49.315 1.00 45.62 175 GLU A C 1
ATOM 1299 O O . GLU A 1 175 ? 12.681 -12.912 49.322 1.00 45.62 175 GLU A O 1
#

Radius of gyration: 20.15 Å; chains: 1; bounding box: 45×37×82 Å

Sequence (175 aa):
MKKSVFGAALAAGASFLLAGTAGAQQDGQTPPPAKFTAQQAASCAATFDWMLEFVDLDQATGMSEQDIKRFYMETDIAAAMWTYELYAAMDGKTDDELKAAYIAGAESLLESFPEDDTEEAGQQVVNTVMAKAEECGTTIAQAYPDGNHPVIQQMMAQAAAAQQQQQQQEAPAAE

Foldseek 3Di:
DDDDDDDDPPDDDDDPPPVDDDDPPPPDDLDPAQPDALLLLLLLLLLLVCCLVPDDPPPPPPDDPVVVVVVNVVSVLSNVLSLVSNCNNQPPHDPVVSVVSNVSSNVVLVVQQDPDPDPVSVVVNVVSSVVSNVVSVVVVCVVVVVVPRVSVVVVVVVVVVVVVVVVVVPPPPDD